Protein AF-A0A9P3J1E8-F1 (afdb_monomer)

Structure (mmCIF, N/CA/C/O backbone):
data_AF-A0A9P3J1E8-F1
#
_entry.id   AF-A0A9P3J1E8-F1
#
loop_
_atom_site.group_PDB
_atom_site.id
_atom_site.type_symbol
_atom_site.label_atom_id
_atom_site.label_alt_id
_atom_site.label_comp_id
_atom_site.label_asym_id
_atom_site.label_entity_id
_atom_site.label_seq_id
_atom_site.pdbx_PDB_ins_code
_atom_site.Cartn_x
_atom_site.Cartn_y
_atom_site.Cartn_z
_atom_site.occupancy
_atom_site.B_iso_or_equiv
_atom_site.auth_seq_id
_atom_site.auth_comp_id
_atom_site.auth_asym_id
_atom_site.auth_atom_id
_atom_site.pdbx_PDB_model_num
ATOM 1 N N . MET A 1 1 ? 11.051 15.378 -12.341 1.00 31.86 1 MET A N 1
ATOM 2 C CA . MET A 1 1 ? 10.134 14.215 -12.284 1.00 31.86 1 MET A CA 1
ATOM 3 C C . MET A 1 1 ? 10.291 13.548 -10.925 1.00 31.86 1 MET A C 1
ATOM 5 O O . MET A 1 1 ? 11.307 12.910 -10.701 1.00 31.86 1 MET A O 1
ATOM 9 N N . ALA A 1 2 ? 9.365 13.757 -9.987 1.00 28.08 2 ALA A N 1
ATOM 10 C CA . ALA A 1 2 ? 9.417 13.116 -8.669 1.00 28.08 2 ALA A CA 1
ATOM 11 C C . ALA A 1 2 ? 8.531 11.856 -8.688 1.00 28.08 2 ALA A C 1
ATOM 13 O O . ALA A 1 2 ? 7.322 11.990 -8.893 1.00 28.08 2 ALA A O 1
ATOM 14 N N . PRO A 1 3 ? 9.076 10.638 -8.521 1.00 39.78 3 PRO A N 1
ATOM 15 C CA . PRO A 1 3 ? 8.264 9.434 -8.572 1.00 39.78 3 PRO A CA 1
ATOM 16 C C . PRO A 1 3 ? 7.590 9.219 -7.211 1.00 39.78 3 PRO A C 1
ATOM 18 O O . PRO A 1 3 ? 8.262 9.151 -6.191 1.00 39.78 3 PRO A O 1
ATOM 21 N N . ALA A 1 4 ? 6.256 9.168 -7.210 1.00 44.81 4 ALA A N 1
ATOM 22 C CA . ALA A 1 4 ? 5.345 8.343 -6.396 1.00 44.81 4 ALA A CA 1
ATOM 23 C C . ALA A 1 4 ? 5.713 7.883 -4.952 1.00 44.81 4 ALA A C 1
ATOM 25 O O . ALA A 1 4 ? 5.150 6.899 -4.477 1.00 44.81 4 ALA A O 1
ATOM 26 N N . LEU A 1 5 ? 6.587 8.568 -4.212 1.00 43.12 5 LEU A N 1
ATOM 27 C CA . LEU A 1 5 ? 6.981 8.223 -2.834 1.00 43.12 5 LEU A CA 1
ATOM 28 C C . LEU A 1 5 ? 6.024 8.787 -1.764 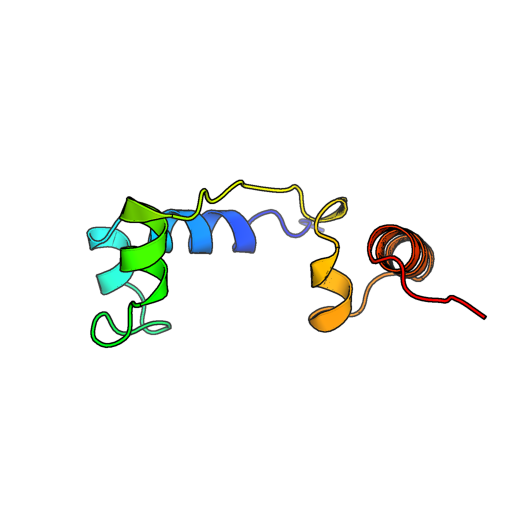1.00 43.12 5 LEU A C 1
ATOM 30 O O . LEU A 1 5 ? 6.077 8.380 -0.606 1.00 43.12 5 LEU A O 1
ATOM 34 N N . GLY A 1 6 ? 5.128 9.710 -2.131 1.00 44.06 6 GLY A N 1
ATOM 35 C CA . GLY A 1 6 ? 4.306 10.454 -1.165 1.00 44.06 6 GLY A CA 1
ATOM 36 C C . GLY A 1 6 ? 3.033 9.747 -0.676 1.00 44.06 6 GLY A C 1
ATOM 37 O O . GLY A 1 6 ? 2.665 9.887 0.489 1.00 44.06 6 GLY A O 1
ATOM 38 N N . ALA A 1 7 ? 2.350 8.980 -1.532 1.00 52.69 7 ALA A N 1
ATOM 39 C CA . ALA A 1 7 ? 0.966 8.567 -1.260 1.00 52.69 7 ALA A CA 1
ATOM 40 C C . ALA A 1 7 ? 0.846 7.429 -0.226 1.00 52.69 7 ALA A C 1
ATOM 42 O O . ALA A 1 7 ? 0.037 7.501 0.697 1.00 52.69 7 ALA A O 1
ATOM 43 N N . MET A 1 8 ? 1.687 6.399 -0.337 1.00 57.28 8 MET A N 1
ATOM 44 C CA . MET A 1 8 ? 1.616 5.199 0.509 1.00 57.28 8 MET A CA 1
ATOM 45 C C . MET A 1 8 ? 1.972 5.493 1.978 1.00 57.28 8 MET A C 1
ATOM 47 O O . MET A 1 8 ? 1.323 5.009 2.906 1.00 57.28 8 MET A O 1
ATOM 51 N N . CYS A 1 9 ? 2.981 6.343 2.197 1.00 59.75 9 CYS A N 1
ATOM 52 C CA . CYS A 1 9 ? 3.444 6.726 3.531 1.00 59.75 9 CYS A CA 1
ATOM 53 C C . CYS A 1 9 ? 2.387 7.549 4.288 1.00 59.75 9 CYS A C 1
ATOM 55 O O . CYS A 1 9 ? 2.212 7.373 5.495 1.00 59.75 9 CYS A O 1
ATOM 57 N N . ALA A 1 10 ? 1.636 8.404 3.583 1.00 65.62 10 ALA A N 1
ATOM 58 C CA . ALA A 1 10 ? 0.556 9.186 4.177 1.00 65.62 10 ALA A CA 1
ATOM 59 C C . ALA A 1 10 ? -0.586 8.287 4.680 1.00 65.62 10 ALA A C 1
ATOM 61 O O . ALA A 1 10 ? -0.971 8.390 5.842 1.00 65.62 10 ALA A O 1
ATOM 62 N N . CYS A 1 11 ? -1.070 7.346 3.864 1.00 67.31 11 CYS A N 1
ATOM 63 C CA . CYS A 1 11 ? -2.132 6.418 4.268 1.00 67.31 11 CYS A CA 1
ATOM 64 C C . CYS A 1 11 ? -1.733 5.541 5.466 1.00 67.31 11 CYS A C 1
ATOM 66 O O . CYS A 1 11 ? -2.532 5.359 6.383 1.00 67.31 11 CYS A O 1
ATOM 68 N N . TRP A 1 12 ? -0.485 5.063 5.515 1.00 73.69 12 TRP A N 1
ATOM 69 C CA . TRP A 1 12 ? 0.032 4.313 6.665 1.00 73.69 12 TRP A CA 1
ATOM 70 C C . TRP A 1 12 ? 0.056 5.155 7.950 1.00 73.69 12 TRP A C 1
ATOM 72 O O . TRP A 1 12 ? -0.390 4.695 9.004 1.00 73.69 12 TRP A O 1
ATOM 82 N N . LYS A 1 13 ? 0.507 6.415 7.862 1.00 73.38 13 LYS A N 1
ATOM 83 C CA . LYS A 1 13 ? 0.494 7.355 8.996 1.00 73.38 13 LYS A CA 1
ATOM 84 C C . LYS A 1 13 ? -0.929 7.628 9.479 1.00 73.38 13 LYS A C 1
ATOM 86 O O . LYS A 1 13 ? -1.152 7.651 10.683 1.00 73.38 13 LYS A O 1
ATOM 91 N N . LEU A 1 14 ? -1.893 7.769 8.570 1.00 72.50 14 LEU A N 1
ATOM 92 C CA . LEU A 1 14 ? -3.309 7.955 8.912 1.00 72.50 14 LEU A CA 1
ATOM 93 C C . LEU A 1 14 ? -3.926 6.713 9.565 1.00 72.50 14 LEU A C 1
ATOM 95 O O . LEU A 1 14 ? -4.765 6.845 10.455 1.00 72.50 14 LEU A O 1
ATOM 99 N N . ALA A 1 15 ? -3.519 5.515 9.142 1.00 72.25 15 ALA A N 1
ATOM 100 C CA . ALA A 1 15 ? -3.985 4.265 9.731 1.00 72.25 15 ALA A CA 1
ATOM 101 C C . ALA A 1 15 ? -3.447 4.068 11.158 1.00 72.25 15 ALA A C 1
ATOM 103 O O . ALA A 1 15 ? -4.190 3.620 12.026 1.00 72.25 15 ALA A O 1
ATOM 104 N N . LYS A 1 16 ? -2.187 4.447 11.424 1.00 73.12 16 LYS A N 1
ATOM 105 C CA . LYS A 1 16 ? -1.543 4.263 12.737 1.00 73.12 16 LYS A CA 1
ATOM 106 C C . LYS A 1 16 ? -1.712 5.437 13.704 1.00 73.12 16 LYS A C 1
ATOM 108 O O . LYS A 1 16 ? -1.790 5.221 14.908 1.00 73.12 16 LYS A O 1
ATOM 113 N N . ASN A 1 17 ? -1.836 6.675 13.230 1.00 74.12 17 ASN A N 1
ATOM 114 C CA . ASN A 1 17 ? -1.917 7.867 14.079 1.00 74.12 17 ASN A CA 1
ATOM 115 C C . ASN A 1 17 ? -3.318 8.498 14.005 1.00 74.12 17 ASN A C 1
ATOM 117 O O . ASN A 1 17 ? -3.696 9.096 12.999 1.00 74.12 17 ASN A O 1
ATOM 121 N N . ALA A 1 18 ? -4.102 8.339 15.075 1.00 65.06 18 ALA A N 1
ATOM 122 C CA . ALA A 1 18 ? -5.472 8.852 15.150 1.00 65.06 18 ALA A CA 1
ATOM 123 C C . ALA A 1 18 ? -5.541 10.391 15.099 1.00 65.06 18 ALA A C 1
ATOM 125 O O . ALA A 1 18 ? -6.492 10.937 14.542 1.00 65.06 18 ALA A O 1
ATOM 126 N N . CYS A 1 19 ? -4.516 11.089 15.597 1.00 68.94 19 CYS A N 1
ATOM 127 C CA . CYS A 1 19 ? -4.456 12.550 15.577 1.00 68.94 19 CYS A CA 1
ATOM 128 C C . CYS A 1 19 ? -4.279 13.084 14.150 1.00 68.94 19 CYS A C 1
ATOM 130 O O . CYS A 1 19 ? -4.992 13.996 13.745 1.00 68.94 19 CYS A O 1
ATOM 132 N N . LEU A 1 20 ? -3.394 12.473 13.350 1.00 68.00 20 LEU A N 1
ATOM 133 C CA . LEU A 1 20 ? -3.221 12.840 11.935 1.00 68.00 20 LEU A CA 1
ATOM 134 C C . LEU A 1 20 ? -4.469 12.528 11.102 1.00 68.00 20 LEU A C 1
ATOM 136 O O . LEU A 1 20 ? -4.765 13.225 10.137 1.00 68.00 20 LEU A O 1
ATOM 140 N N . HIS A 1 21 ? -5.217 11.497 11.492 1.00 67.38 21 HIS A N 1
ATOM 141 C CA . HIS A 1 21 ? -6.440 11.088 10.818 1.00 67.38 21 HIS A CA 1
ATOM 142 C C . HIS A 1 21 ? -7.531 12.163 10.860 1.00 67.38 21 HIS A C 1
ATOM 144 O O . HIS A 1 21 ? -8.103 12.505 9.823 1.00 67.38 21 HIS A O 1
ATOM 150 N N . GLY A 1 22 ? -7.774 12.729 12.049 1.00 65.88 22 GLY A N 1
ATOM 151 C CA . GLY A 1 22 ? -8.775 13.777 12.270 1.00 65.88 22 GLY A CA 1
ATOM 152 C C . GLY A 1 22 ? -8.500 15.077 11.507 1.00 65.88 22 GLY A C 1
ATOM 153 O O . GLY A 1 22 ? -9.418 15.864 11.299 1.00 65.88 22 GLY A O 1
ATOM 154 N N . LEU A 1 23 ? -7.264 15.274 11.036 1.00 71.81 23 LEU A N 1
ATOM 155 C CA . LEU A 1 23 ? -6.856 16.429 10.234 1.00 71.81 23 LEU A CA 1
ATOM 156 C C . LEU A 1 23 ? -7.115 16.244 8.728 1.00 71.81 23 LEU A C 1
ATOM 158 O O . LEU A 1 23 ? -6.908 17.176 7.953 1.00 71.81 23 LEU A O 1
ATOM 162 N N . THR A 1 24 ? -7.578 15.067 8.287 1.00 70.38 24 THR A N 1
ATOM 163 C CA . THR A 1 24 ? -7.845 14.788 6.867 1.00 70.38 24 THR A CA 1
ATOM 164 C C . THR A 1 24 ? -9.337 14.670 6.569 1.00 70.38 24 THR A C 1
ATOM 166 O O . THR A 1 24 ? -10.075 13.973 7.257 1.00 70.38 24 THR A O 1
ATOM 169 N N . LYS A 1 25 ? -9.799 15.313 5.486 1.00 66.75 25 LYS A N 1
ATOM 170 C CA . LYS A 1 25 ? -11.202 15.217 5.034 1.00 66.75 25 LYS A CA 1
ATOM 171 C C . LYS A 1 25 ? -11.537 13.890 4.344 1.00 66.75 25 LYS A C 1
ATOM 173 O O . LYS A 1 25 ? -12.707 13.599 4.118 1.00 66.75 25 LYS A O 1
ATOM 178 N N . HIS A 1 26 ? -10.522 13.104 3.986 1.00 66.00 26 HIS A N 1
ATOM 179 C CA . HIS A 1 26 ? -10.680 11.933 3.125 1.00 66.00 26 HIS A CA 1
ATOM 180 C C . HIS A 1 26 ? -11.306 10.725 3.825 1.00 66.00 26 HIS A C 1
ATOM 182 O O . HIS A 1 26 ? -11.833 9.852 3.142 1.00 66.00 26 HIS A O 1
ATOM 188 N N . ILE A 1 27 ? -11.268 10.642 5.159 1.00 59.41 27 ILE A N 1
ATOM 189 C CA . ILE A 1 27 ? -11.756 9.464 5.880 1.00 59.41 27 ILE A CA 1
ATOM 190 C C . ILE A 1 27 ? -12.334 9.913 7.232 1.00 59.41 27 ILE A C 1
ATOM 192 O O . ILE A 1 27 ? -11.629 10.493 8.049 1.00 59.41 27 ILE A O 1
ATOM 196 N N . ARG A 1 28 ? -13.633 9.684 7.482 1.00 59.62 28 ARG A N 1
ATOM 197 C CA . ARG A 1 28 ? -14.255 10.024 8.777 1.00 59.62 28 ARG A CA 1
ATOM 198 C C . ARG A 1 28 ? -14.066 8.879 9.793 1.00 59.62 28 ARG A C 1
ATOM 200 O O . ARG A 1 28 ? -14.323 7.729 9.435 1.00 59.62 28 ARG A O 1
ATOM 207 N N . PRO A 1 29 ? -13.754 9.164 11.075 1.00 57.81 29 PRO A N 1
ATOM 208 C CA . PRO A 1 29 ? -13.512 8.157 12.122 1.00 57.81 29 PRO A CA 1
ATOM 209 C C . PRO A 1 29 ? -14.632 7.126 12.350 1.00 57.81 29 PRO A C 1
ATOM 211 O O . PRO A 1 29 ? -14.355 6.010 12.781 1.00 57.81 29 PRO A O 1
ATOM 214 N N . LYS A 1 30 ? -15.895 7.469 12.046 1.00 55.56 30 LYS A N 1
ATOM 215 C CA . LYS A 1 30 ? -17.078 6.633 12.342 1.00 55.56 30 LYS A CA 1
ATOM 216 C C . LYS A 1 30 ? -17.090 5.251 11.659 1.00 55.56 30 LYS A C 1
ATOM 218 O O . LYS A 1 30 ? -17.844 4.393 12.100 1.00 55.56 30 LYS A O 1
ATOM 223 N N . TRP A 1 31 ? -16.254 5.009 10.644 1.00 56.53 31 TRP A N 1
ATOM 224 C CA . TRP A 1 31 ? -16.284 3.785 9.822 1.00 56.53 31 TRP A CA 1
ATOM 225 C C . TRP A 1 31 ? -14.940 3.036 9.748 1.00 56.53 31 TRP A C 1
ATOM 227 O O . TRP A 1 31 ? -14.625 2.4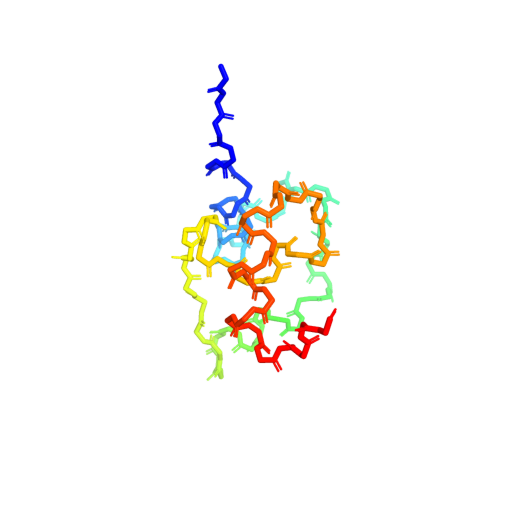05 8.742 1.00 56.53 31 TRP A O 1
ATOM 237 N N . HIS A 1 32 ? -14.125 3.074 10.808 1.00 66.69 32 HIS A N 1
ATOM 238 C CA . HIS A 1 32 ? -12.802 2.423 10.827 1.00 66.69 32 HIS A CA 1
ATOM 239 C C . HIS A 1 32 ? -12.816 0.962 11.281 1.00 66.69 32 HIS A C 1
ATOM 241 O O . HIS A 1 32 ? -12.186 0.586 12.269 1.00 66.69 32 HIS A O 1
ATOM 247 N N . TRP A 1 33 ? -13.512 0.107 10.531 1.00 72.81 33 TRP A N 1
ATOM 248 C CA . TRP A 1 33 ? -13.420 -1.344 10.730 1.00 72.81 33 TRP A CA 1
ATOM 249 C C . TRP A 1 33 ? -11.986 -1.854 10.501 1.00 72.81 33 TRP A C 1
ATOM 251 O O . TRP A 1 33 ? -11.497 -2.656 11.291 1.00 72.81 33 TRP A O 1
ATOM 261 N N . VAL A 1 34 ? -11.281 -1.301 9.505 1.00 72.75 34 VAL A N 1
ATOM 262 C CA . VAL A 1 34 ? -9.884 -1.645 9.194 1.00 72.75 34 VAL A CA 1
ATOM 263 C C . VAL A 1 34 ? -8.971 -1.388 10.389 1.00 72.75 34 VAL A C 1
ATOM 265 O O . VAL A 1 34 ? -8.137 -2.224 10.697 1.00 72.75 34 VAL A O 1
ATOM 268 N N . ARG A 1 35 ? -9.140 -0.279 11.120 1.00 71.81 35 ARG A N 1
ATOM 269 C CA . ARG A 1 35 ? -8.288 0.007 12.284 1.00 71.81 35 ARG A CA 1
ATOM 270 C C . ARG A 1 35 ? -8.488 -0.996 13.416 1.00 71.81 35 ARG A C 1
ATOM 272 O O . ARG A 1 35 ? -7.509 -1.476 13.968 1.00 71.81 35 ARG A O 1
ATOM 279 N N . ARG A 1 36 ? -9.740 -1.386 13.679 1.00 75.19 36 ARG A N 1
ATOM 280 C CA . ARG A 1 36 ? -10.037 -2.456 14.645 1.00 75.19 36 ARG A CA 1
ATOM 281 C C . ARG A 1 36 ? -9.395 -3.789 14.258 1.00 75.19 36 ARG A C 1
ATOM 283 O O . ARG A 1 36 ? -9.051 -4.553 15.150 1.00 75.19 36 ARG A O 1
ATOM 290 N N . LEU A 1 37 ? -9.244 -4.063 12.961 1.00 75.75 37 LEU A N 1
ATOM 291 C CA . LEU A 1 37 ? -8.544 -5.253 12.472 1.00 75.75 37 LEU A CA 1
ATOM 292 C C . LEU A 1 37 ? -7.024 -5.115 12.527 1.00 75.75 37 LEU A C 1
ATOM 294 O O . LEU A 1 37 ? -6.346 -6.096 12.805 1.00 75.75 37 LEU A O 1
ATOM 298 N N . LEU A 1 38 ? -6.475 -3.920 12.301 1.00 73.75 38 LEU A N 1
ATOM 299 C CA . LEU A 1 38 ? -5.033 -3.681 12.416 1.00 73.75 38 LEU A CA 1
ATOM 300 C C . LEU A 1 38 ? -4.517 -3.859 13.846 1.00 73.75 38 LEU A C 1
ATOM 302 O O . LEU A 1 38 ? -3.374 -4.263 14.034 1.00 73.75 38 LEU A O 1
ATOM 306 N N . ASP A 1 39 ? -5.363 -3.582 14.837 1.00 71.12 39 ASP A N 1
ATOM 307 C CA . ASP A 1 39 ? -5.032 -3.767 16.251 1.00 71.12 39 ASP A CA 1
ATOM 308 C C . ASP A 1 39 ? -5.158 -5.237 16.708 1.00 71.12 39 ASP A C 1
ATOM 310 O O . ASP A 1 39 ? -4.746 -5.558 17.821 1.00 71.12 39 ASP A O 1
ATOM 314 N N . LYS A 1 40 ? -5.731 -6.134 15.885 1.00 73.94 40 LYS A N 1
ATOM 315 C CA . LYS A 1 40 ? -6.076 -7.512 16.290 1.00 73.94 40 LYS A CA 1
ATOM 316 C C . LYS A 1 40 ? -5.513 -8.610 15.389 1.00 73.94 40 LYS A C 1
ATOM 318 O O . LYS A 1 40 ? -4.959 -9.578 15.892 1.00 73.94 40 LYS A O 1
ATOM 323 N N . GLU A 1 41 ? -5.689 -8.488 14.078 1.00 78.38 41 GLU A N 1
ATOM 324 C CA . GLU A 1 41 ? -5.606 -9.623 13.146 1.00 78.38 41 GLU A CA 1
ATOM 325 C C . GLU A 1 41 ? -4.697 -9.364 11.938 1.00 78.38 41 GLU A C 1
ATOM 327 O O . GLU A 1 41 ? -4.199 -10.309 11.332 1.00 78.38 41 GLU A O 1
ATOM 332 N N . VAL A 1 42 ? -4.453 -8.101 11.568 1.00 78.44 42 VAL A N 1
ATOM 333 C CA . VAL A 1 42 ? -3.779 -7.765 10.305 1.00 78.44 42 VAL A CA 1
ATOM 334 C C . VAL A 1 42 ? -2.585 -6.843 10.529 1.00 78.44 42 VAL A C 1
ATOM 336 O O . VAL A 1 42 ? -2.702 -5.778 11.128 1.00 78.44 42 VAL A O 1
ATOM 339 N N . ARG A 1 43 ? -1.424 -7.201 9.972 1.00 80.12 43 ARG A N 1
ATOM 340 C CA . ARG A 1 43 ? -0.224 -6.352 9.978 1.00 80.12 43 ARG A CA 1
ATOM 341 C C . ARG A 1 43 ? -0.122 -5.543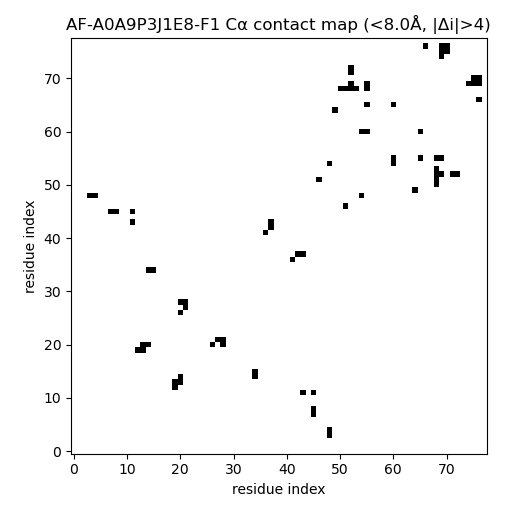 8.685 1.00 80.12 43 ARG A C 1
ATOM 343 O O . ARG A 1 43 ? -0.159 -6.092 7.591 1.00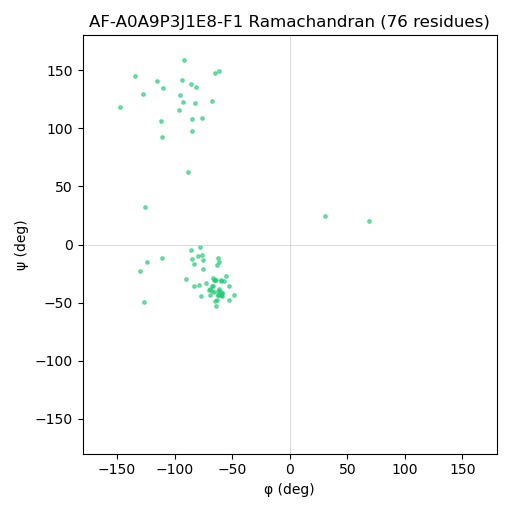 80.12 43 ARG A O 1
ATOM 350 N N . LEU A 1 44 ? 0.061 -4.229 8.815 1.00 77.94 44 LEU A N 1
ATOM 351 C CA . LEU A 1 44 ? 0.307 -3.324 7.686 1.00 77.94 44 LEU A CA 1
ATOM 352 C C . LEU A 1 44 ? 1.807 -3.141 7.433 1.00 77.94 44 LEU A C 1
ATOM 354 O O . LEU A 1 44 ? 2.525 -2.634 8.303 1.00 77.94 44 LEU A O 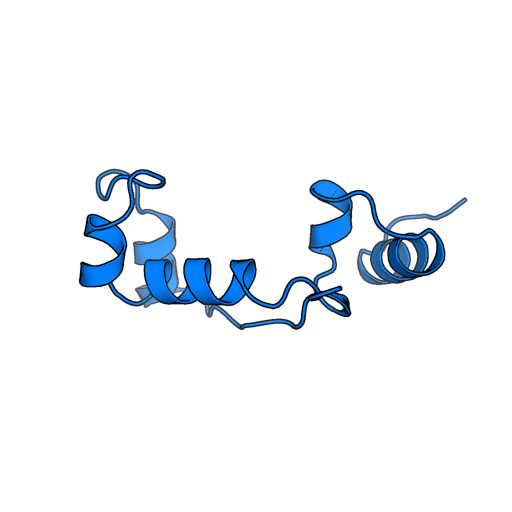1
ATOM 358 N N . GLU A 1 45 ? 2.245 -3.454 6.214 1.00 81.56 45 GLU A N 1
ATOM 359 C CA . GLU A 1 45 ? 3.623 -3.271 5.750 1.00 81.56 45 GLU A CA 1
ATOM 360 C C . GLU A 1 45 ? 3.699 -2.248 4.613 1.00 81.56 45 GLU A C 1
ATOM 362 O O . GLU A 1 45 ? 2.828 -2.176 3.744 1.00 81.56 45 GLU A O 1
ATOM 367 N N . ILE A 1 46 ? 4.744 -1.415 4.635 1.00 78.81 46 ILE A N 1
ATOM 368 C CA . ILE A 1 46 ? 4.995 -0.452 3.562 1.00 78.81 46 ILE A CA 1
ATOM 369 C C . ILE A 1 46 ? 5.773 -1.175 2.469 1.00 78.81 46 ILE A C 1
ATOM 371 O O . ILE A 1 46 ? 6.959 -1.459 2.620 1.00 78.81 46 ILE A O 1
ATOM 375 N N . VAL A 1 47 ? 5.099 -1.432 1.356 1.00 80.94 47 VAL A N 1
ATOM 376 C CA . VAL A 1 47 ? 5.709 -1.994 0.151 1.00 80.94 47 VAL A CA 1
ATOM 377 C C . VAL A 1 47 ? 6.115 -0.852 -0.780 1.00 80.94 47 VAL A C 1
ATOM 379 O O . VAL A 1 47 ? 5.413 0.156 -0.891 1.00 80.94 47 VAL A O 1
ATOM 382 N N . LYS A 1 48 ? 7.268 -0.979 -1.446 1.00 79.50 48 LYS A N 1
ATOM 383 C CA . LYS A 1 48 ? 7.705 0.008 -2.444 1.00 79.50 48 LYS A CA 1
ATOM 384 C C . LYS A 1 48 ? 6.738 0.013 -3.631 1.00 79.50 48 LYS A C 1
ATOM 386 O O . LYS A 1 48 ? 6.240 -1.035 -4.028 1.00 79.50 48 LYS A O 1
ATOM 391 N N . THR A 1 49 ? 6.541 1.173 -4.254 1.00 72.00 49 THR A N 1
ATOM 392 C CA . THR A 1 49 ? 5.596 1.376 -5.369 1.00 72.00 49 THR A CA 1
ATOM 393 C C . THR A 1 49 ? 5.719 0.324 -6.480 1.00 72.00 49 THR A C 1
ATOM 395 O O . THR A 1 49 ? 4.715 -0.232 -6.904 1.00 72.00 49 THR A O 1
ATOM 398 N N . HIS A 1 50 ? 6.941 -0.034 -6.887 1.00 72.50 50 HIS A N 1
ATOM 399 C CA . HIS A 1 50 ? 7.195 -1.025 -7.950 1.00 72.50 50 HIS A CA 1
ATOM 400 C C . HIS A 1 50 ? 7.045 -2.495 -7.516 1.00 72.50 50 HIS A C 1
ATOM 402 O O . HIS A 1 50 ? 7.258 -3.405 -8.313 1.00 72.50 50 HIS A O 1
ATOM 408 N N . GLN A 1 51 ? 6.754 -2.740 -6.240 1.00 75.31 51 GLN A N 1
ATOM 409 C CA . GLN A 1 51 ? 6.537 -4.071 -5.669 1.00 75.31 51 GLN A CA 1
ATOM 410 C C . GLN A 1 51 ? 5.075 -4.282 -5.262 1.00 75.31 51 GLN A C 1
ATOM 412 O O . GLN A 1 51 ? 4.669 -5.406 -4.979 1.00 75.31 51 GLN A O 1
ATOM 417 N N . GLN A 1 52 ? 4.269 -3.220 -5.234 1.00 83.06 52 GLN A N 1
ATOM 418 C CA . GLN A 1 52 ? 2.869 -3.319 -4.867 1.00 83.06 52 GLN A CA 1
ATOM 419 C C . GLN A 1 52 ? 2.025 -3.698 -6.081 1.00 83.06 52 GLN A C 1
ATOM 421 O O . GLN A 1 52 ? 1.585 -2.851 -6.854 1.00 83.06 52 GLN A O 1
ATOM 426 N N . VAL A 1 53 ? 1.736 -4.991 -6.176 1.00 84.38 53 VAL A N 1
ATOM 427 C CA . VAL A 1 53 ? 0.950 -5.608 -7.251 1.00 84.38 53 VAL A CA 1
ATOM 428 C C . VAL A 1 53 ? -0.404 -4.920 -7.464 1.00 84.38 53 VAL A C 1
ATOM 430 O O . VAL A 1 53 ? -0.824 -4.723 -8.599 1.00 84.38 53 VAL A O 1
ATOM 433 N N . ALA A 1 54 ? -1.048 -4.448 -6.391 1.00 84.44 54 ALA A N 1
ATOM 434 C CA . ALA A 1 54 ? -2.345 -3.770 -6.454 1.00 84.44 54 ALA A CA 1
ATOM 435 C C . ALA A 1 54 ? -2.350 -2.451 -7.261 1.00 84.44 54 ALA A C 1
ATOM 437 O O . ALA A 1 54 ? -3.423 -1.926 -7.568 1.00 84.44 54 ALA A O 1
ATOM 438 N N . TYR A 1 55 ? -1.183 -1.902 -7.628 1.00 83.25 55 TYR A N 1
ATOM 439 C CA . TYR A 1 55 ? -1.110 -0.707 -8.474 1.00 83.25 55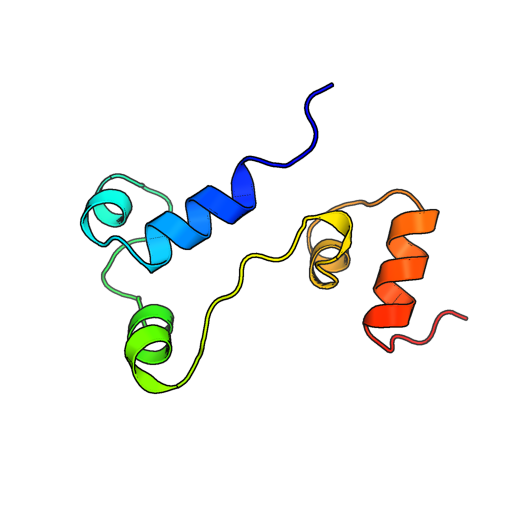 TYR A CA 1
ATOM 440 C C . TYR A 1 55 ? -1.764 -0.906 -9.844 1.00 83.25 55 TYR A C 1
ATOM 442 O O . TYR A 1 55 ? -2.333 0.052 -10.365 1.00 83.25 55 TYR A O 1
ATOM 450 N N . ILE A 1 56 ? -1.759 -2.129 -10.391 1.00 87.06 56 ILE A N 1
ATOM 451 C CA . ILE A 1 56 ? -2.372 -2.429 -11.698 1.00 87.06 56 ILE A CA 1
ATOM 452 C C . ILE A 1 56 ? -3.856 -2.064 -11.760 1.00 87.06 56 ILE A C 1
ATOM 454 O O . ILE A 1 56 ? -4.342 -1.667 -12.811 1.00 87.06 56 ILE A O 1
ATOM 458 N N . PHE A 1 57 ? -4.568 -2.150 -10.634 1.00 84.25 57 PHE A N 1
ATOM 459 C CA . PHE A 1 57 ? -6.009 -1.900 -10.579 1.00 84.25 57 PHE A CA 1
ATOM 460 C C . PHE A 1 57 ? -6.364 -0.416 -10.467 1.00 84.25 57 PHE A C 1
ATOM 462 O O . PHE A 1 57 ? -7.512 -0.036 -10.670 1.00 84.25 57 PHE A O 1
A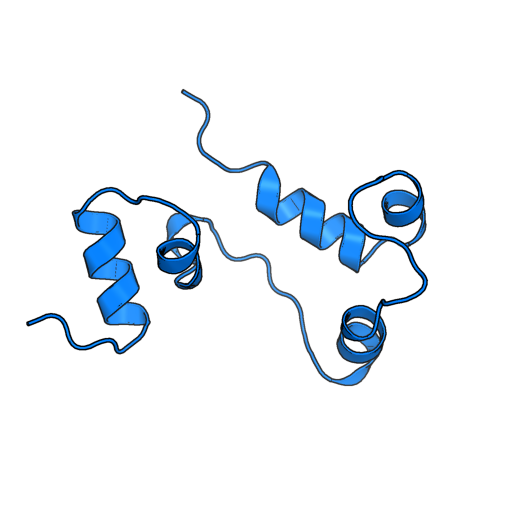TOM 469 N N . THR A 1 58 ? -5.404 0.435 -10.099 1.00 83.19 58 THR A N 1
ATOM 470 C CA . THR A 1 58 ? -5.677 1.838 -9.740 1.00 83.19 58 THR A CA 1
ATOM 471 C C . THR A 1 58 ? -4.881 2.841 -10.560 1.00 83.19 58 THR A C 1
ATOM 473 O O . THR A 1 58 ? -5.196 4.035 -10.547 1.00 83.19 58 THR A O 1
ATOM 476 N N . LYS A 1 59 ? -3.833 2.390 -11.256 1.00 82.38 59 LYS A N 1
ATOM 477 C CA . LYS A 1 59 ? -2.939 3.232 -12.045 1.00 82.38 59 LYS A CA 1
ATOM 478 C C . LYS A 1 59 ? -2.676 2.612 -13.404 1.00 82.38 59 LYS A C 1
ATOM 480 O O . LYS A 1 59 ? -2.505 1.406 -13.543 1.00 82.38 59 LYS A O 1
ATOM 485 N N . ARG A 1 60 ? -2.543 3.488 -14.397 1.00 82.75 60 ARG A N 1
ATOM 486 C CA . ARG A 1 60 ? -1.975 3.127 -15.691 1.00 82.75 60 ARG A CA 1
ATOM 487 C C . ARG A 1 60 ? -0.461 3.018 -15.525 1.00 82.75 60 ARG A C 1
ATOM 489 O O . ARG A 1 60 ? 0.201 4.028 -15.295 1.00 82.75 60 ARG A O 1
ATOM 496 N N . LEU A 1 61 ? 0.056 1.795 -15.570 1.00 84.00 61 LEU A N 1
ATOM 497 C CA . LEU A 1 61 ? 1.490 1.516 -15.500 1.00 84.00 61 LEU A CA 1
ATOM 498 C C . LEU A 1 61 ? 2.094 1.467 -16.906 1.00 84.00 61 LEU A C 1
ATOM 500 O O . LEU A 1 61 ? 1.381 1.248 -17.886 1.00 84.00 61 LEU A O 1
ATOM 504 N N . ALA A 1 62 ? 3.410 1.662 -16.992 1.00 87.81 62 ALA A N 1
ATOM 505 C CA . ALA A 1 62 ? 4.146 1.310 -18.198 1.00 87.81 62 ALA A CA 1
ATOM 506 C C . ALA A 1 62 ? 4.020 -0.198 -18.443 1.00 87.81 62 ALA A C 1
ATOM 508 O O . ALA A 1 62 ? 3.917 -0.980 -17.497 1.00 87.81 62 ALA A O 1
ATOM 509 N N . GLU A 1 63 ? 4.045 -0.599 -19.708 1.00 86.56 63 GLU A N 1
ATOM 510 C CA . GLU A 1 63 ? 3.765 -1.970 -20.127 1.00 86.56 63 GLU A CA 1
ATOM 511 C C . GLU A 1 63 ? 4.627 -3.008 -19.383 1.00 86.56 63 GLU A C 1
ATOM 513 O O . GLU A 1 63 ? 4.097 -3.947 -18.793 1.00 86.56 63 GLU A O 1
ATOM 518 N N . ALA A 1 64 ? 5.941 -2.785 -19.293 1.00 86.44 64 ALA A N 1
ATOM 519 C CA . ALA A 1 64 ? 6.855 -3.679 -18.577 1.00 86.44 64 ALA A CA 1
ATOM 520 C C . ALA A 1 64 ? 6.493 -3.860 -17.086 1.00 86.44 64 ALA A C 1
ATOM 522 O O . ALA A 1 64 ? 6.523 -4.977 -16.562 1.00 86.44 64 ALA A O 1
ATOM 523 N N . ASP A 1 65 ? 6.109 -2.776 -16.404 1.00 84.31 65 ASP A N 1
ATOM 524 C CA . ASP A 1 65 ? 5.704 -2.809 -14.993 1.00 84.31 65 ASP A CA 1
ATOM 525 C C . ASP A 1 65 ? 4.325 -3.457 -14.814 1.00 84.31 65 ASP A C 1
ATOM 527 O O . ASP A 1 65 ? 4.079 -4.138 -13.812 1.00 84.31 65 ASP A O 1
ATOM 531 N N . HIS A 1 66 ? 3.432 -3.280 -15.793 1.00 85.62 66 HIS A N 1
ATOM 532 C CA . HIS A 1 66 ? 2.127 -3.926 -15.820 1.00 85.62 66 HIS A CA 1
ATOM 533 C C . HIS A 1 66 ? 2.272 -5.447 -15.939 1.00 85.62 66 HIS A C 1
ATOM 535 O O . HIS A 1 66 ? 1.780 -6.162 -15.069 1.00 85.62 66 HIS A O 1
ATOM 541 N N . TRP A 1 67 ? 3.026 -5.945 -16.926 1.00 87.00 67 TRP A N 1
ATOM 542 C CA . TRP A 1 67 ? 3.263 -7.382 -17.118 1.00 87.00 67 TRP A CA 1
ATOM 543 C C . TRP A 1 67 ? 3.931 -8.035 -15.908 1.00 87.00 67 TRP A C 1
ATOM 545 O O . TRP A 1 67 ? 3.516 -9.105 -15.458 1.00 87.00 67 TRP A O 1
ATOM 555 N N . LYS A 1 68 ? 4.938 -7.370 -15.328 1.00 86.00 68 LYS A N 1
ATOM 556 C CA . LYS A 1 68 ? 5.594 -7.843 -14.104 1.00 86.00 68 LYS A CA 1
ATOM 557 C C . LYS A 1 68 ? 4.595 -7.987 -12.957 1.00 86.00 68 LYS A C 1
ATOM 559 O O . LYS A 1 68 ? 4.608 -8.993 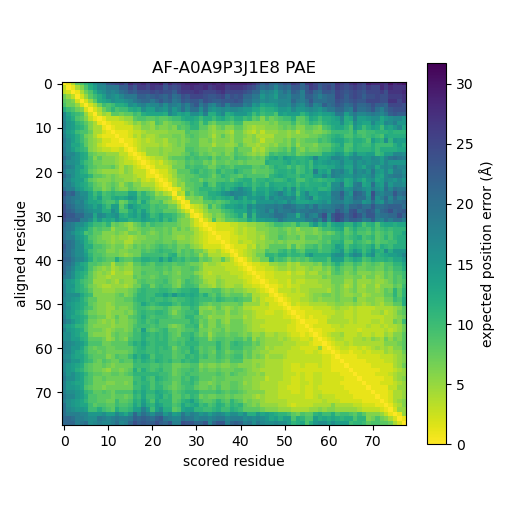-12.252 1.00 86.00 68 LYS A O 1
ATOM 564 N N . SER A 1 69 ? 3.726 -6.996 -12.783 1.00 84.69 69 SER A N 1
ATOM 565 C CA . SER A 1 69 ? 2.718 -6.999 -11.725 1.00 84.69 69 SER A CA 1
ATOM 566 C C . SER A 1 69 ? 1.621 -8.041 -11.977 1.00 84.69 69 SER A C 1
ATOM 568 O O . SER A 1 69 ? 1.249 -8.742 -11.044 1.00 84.69 69 SER A O 1
ATOM 570 N N . MET A 1 70 ? 1.168 -8.226 -13.222 1.00 86.62 70 MET A N 1
ATOM 571 C CA . MET A 1 70 ? 0.208 -9.272 -13.610 1.00 86.62 70 MET A CA 1
ATOM 572 C C . MET A 1 70 ? 0.742 -10.677 -13.306 1.00 86.62 70 MET A C 1
ATOM 574 O O . MET A 1 70 ? 0.041 -11.495 -12.711 1.00 86.62 70 MET A O 1
ATOM 578 N N . LYS A 1 71 ? 2.019 -10.929 -13.623 1.00 87.25 71 LYS A N 1
ATOM 579 C CA . LYS A 1 71 ? 2.685 -12.194 -13.292 1.00 87.25 71 LYS A CA 1
ATOM 580 C C . LYS A 1 71 ? 2.760 -12.421 -11.780 1.00 87.25 71 LYS A C 1
ATOM 582 O O . LYS A 1 71 ? 2.487 -13.523 -11.316 1.00 87.25 71 LYS A O 1
ATOM 587 N N . LEU A 1 72 ? 3.095 -11.385 -11.007 1.00 85.88 72 LEU A N 1
ATOM 588 C CA . LEU A 1 72 ? 3.114 -11.452 -9.539 1.00 85.88 72 LEU A CA 1
ATOM 589 C C . LEU A 1 72 ? 1.713 -11.637 -8.932 1.00 85.88 72 LEU A C 1
ATOM 591 O O . LEU A 1 72 ? 1.595 -12.229 -7.865 1.00 85.88 72 LEU A O 1
ATOM 595 N N . ALA A 1 73 ? 0.664 -11.157 -9.602 1.00 86.50 73 ALA A N 1
ATOM 596 C CA . ALA A 1 73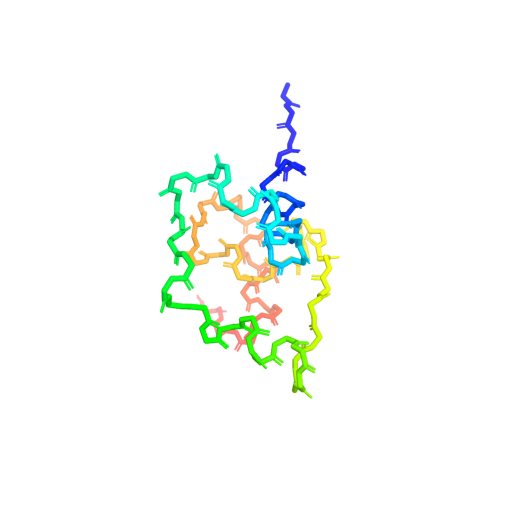 ? -0.728 -11.354 -9.204 1.00 86.50 73 ALA A CA 1
ATOM 597 C C . ALA A 1 73 ? -1.258 -12.767 -9.507 1.00 86.50 73 ALA A C 1
ATOM 599 O O . ALA A 1 73 ? -2.376 -13.085 -9.108 1.00 86.50 73 ALA A O 1
ATOM 600 N N . GLY A 1 74 ? -0.500 -13.596 -10.237 1.00 87.69 74 GLY A N 1
ATOM 601 C CA . GLY A 1 74 ? -0.966 -14.898 -10.720 1.00 87.69 74 GLY A CA 1
ATOM 602 C C . GLY A 1 74 ? -2.042 -14.796 -11.805 1.00 87.69 74 GLY A C 1
ATOM 603 O O . GLY A 1 74 ? -2.798 -15.742 -12.009 1.00 87.69 74 GLY A O 1
ATOM 604 N N . MET A 1 75 ? -2.143 -13.651 -12.486 1.00 85.38 75 MET A N 1
ATOM 605 C CA . MET A 1 75 ? -3.117 -13.447 -13.556 1.00 85.38 75 MET A CA 1
ATOM 606 C C . MET A 1 75 ? -2.594 -14.046 -14.861 1.00 85.38 75 MET A C 1
ATOM 608 O O . MET A 1 75 ? -1.428 -13.852 -15.212 1.00 85.38 75 MET A O 1
ATOM 612 N N . SER A 1 76 ? -3.461 -14.761 -15.584 1.00 75.81 76 SER A N 1
ATOM 613 C CA . SER A 1 76 ? -3.096 -15.299 -16.893 1.00 75.81 76 SER A CA 1
ATOM 614 C C . SER A 1 76 ? -2.909 -14.154 -17.880 1.00 75.81 76 SER A C 1
ATOM 616 O O . SER A 1 76 ? -3.798 -13.323 -18.068 1.00 75.81 76 SER A O 1
ATOM 618 N N . VAL A 1 77 ? -1.727 -14.106 -18.476 1.00 65.12 77 VAL A N 1
ATOM 619 C CA . VAL A 1 77 ? -1.330 -13.138 -19.492 1.00 65.12 77 VAL A CA 1
ATOM 620 C C . VAL A 1 77 ? -1.192 -13.921 -20.791 1.00 65.12 77 VAL A C 1
ATOM 622 O O . VAL A 1 77 ? -0.171 -14.567 -21.017 1.00 65.12 77 VAL A O 1
ATOM 625 N N . HIS A 1 78 ? -2.291 -13.963 -21.548 1.00 57.31 78 HIS A N 1
ATOM 626 C CA . HIS A 1 78 ? -2.381 -14.568 -22.878 1.00 57.31 78 HIS A CA 1
ATOM 627 C C . HIS A 1 78 ? -2.107 -13.525 -23.956 1.00 57.31 78 HIS A C 1
ATOM 629 O O . HIS A 1 78 ? -2.574 -12.375 -23.776 1.00 57.31 78 HIS A O 1
#

Foldseek 3Di:
DDDDPPDQVLVVCLLPPVVSVVVDPPDDPPPPPVSVCCVPPDPDDRDDPLGPLCCLVPDDDDPVSNVVSCVVVVHDDD

pLDDT: mean 72.14, std 13.43, range [28.08, 87.81]

Solvent-accessible surface area (backbone atoms only — not comparable to full-atom values): 5182 Å² total; per-residue (Å²): 138,83,77,82,71,65,63,68,58,51,55,52,47,39,68,73,32,68,72,63,27,76,76,41,92,87,56,69,80,93,71,52,64,65,50,63,36,51,78,72,79,44,88,91,76,91,68,56,73,97,69,41,50,72,45,67,83,79,46,92,62,59,68,72,60,38,55,54,27,36,57,74,67,72,48,88,84,129

Radius of gyration: 15.4 Å; Cα contacts (8 Å, |Δi|>4): 41; chains: 1; bounding box: 27×32×39 Å

Mean predicted aligned error: 9.69 Å

Secondary structure (DSSP, 8-state):
---S-SHHHHHHHHHH-HHHHHT-TT--GGG-HHHHHHTTT-------GGG-GGGGGTS---HHHHHHHHHHTT----

Sequence (78 aa):
MAPALGAMCACWKLAKNACLHGLTKHIRPKWHWVRRLLDKEVRLEIVKTHQQVAYIFTKRLAEADHWKSMKLAGMSVH